Protein AF-A0A959X8U5-F1 (afdb_monomer)

Radius of gyration: 27.38 Å; Cα contacts (8 Å, |Δi|>4): 329; chains: 1; bounding box: 126×38×33 Å

Solvent-accessible surface area (backbone atoms only — not comparable to full-atom values): 10034 Å² total; per-residue (Å²): 135,84,78,50,73,68,58,53,51,53,52,54,52,50,68,58,47,53,59,64,66,49,62,84,58,81,76,45,75,86,78,47,95,73,76,102,57,88,32,33,71,40,83,54,88,53,48,26,45,36,51,26,28,29,39,22,86,49,78,32,33,28,32,37,25,39,28,44,36,24,69,32,82,80,55,62,46,30,42,57,38,54,47,40,85,83,46,52,54,54,87,38,78,45,81,36,51,37,62,33,73,48,75,29,64,93,64,42,40,45,35,37,26,84,81,37,39,69,78,39,72,42,59,37,38,42,34,32,71,85,70,52,72,48,74,42,68,26,35,27,33,60,56,40,87,96,41,62,79,62,73,76,66,76,80,80,77,71,80,76,78,76,80,77,81,86,84,85,84,91,134

pLDDT: mean 84.22, std 17.38, range [33.16, 98.25]

Sequence (171 aa):
MKLSLRHLVALSALLILVPALAACGLNAQTDKVYQPAIGTDVRGENVDVLGAVIVSTEDGTGQLVISLNNNSLNDSDKLVKISGDDLTIAAASVEVPANKLINLADQPFEVTGDDIEAGDFVKLTFDFQSGESLVAEVPVVTNAAPYDNITPASPSTSPHKSASPSATPAE

Secondary structure (DSSP, 8-state):
----HHHHHHHHHHHHHHHHHHTTTTT-GGGS----SSSEEE--SSEEEEEEEEEEEETTEEEEEEEEEE--SS--EEEEEEEETT-EEPPP-EEE-TT-EEE-TTSPEEEESTT--TT-EEEEEEEETTS-EEEEEEEEEES-TT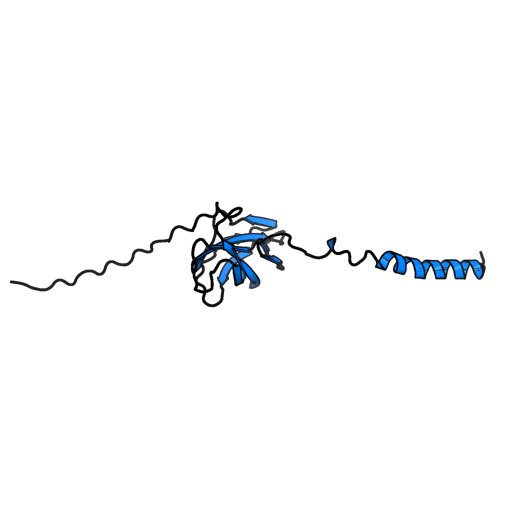STT-PPPPP------PPPPPP----

Structure (mmCIF, N/CA/C/O backbone):
data_AF-A0A959X8U5-F1
#
_entry.id   AF-A0A959X8U5-F1
#
loop_
_atom_site.group_PDB
_atom_site.id
_atom_site.type_symbol
_atom_site.label_atom_id
_atom_site.label_alt_id
_atom_site.label_comp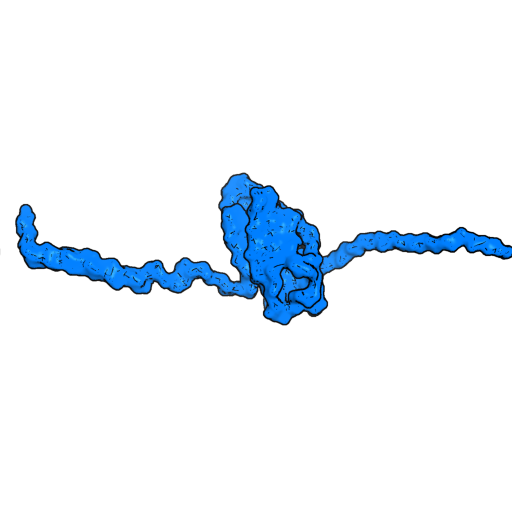_id
_atom_site.label_asym_id
_atom_site.label_entity_id
_atom_site.label_seq_id
_atom_site.pdbx_PDB_ins_code
_atom_site.Cartn_x
_atom_site.Cartn_y
_atom_site.Cartn_z
_atom_site.occupancy
_atom_site.B_iso_or_equiv
_atom_site.auth_seq_id
_atom_site.auth_comp_id
_atom_site.auth_asym_id
_atom_site.auth_atom_id
_atom_site.pdbx_PDB_model_num
ATOM 1 N N . MET A 1 1 ? 63.645 -16.731 2.589 1.00 53.41 1 MET A N 1
ATOM 2 C CA . MET A 1 1 ? 63.375 -16.659 4.044 1.00 53.41 1 MET A CA 1
ATOM 3 C C . MET A 1 1 ? 62.608 -17.910 4.453 1.00 53.41 1 MET A C 1
ATOM 5 O O . MET A 1 1 ? 61.510 -18.102 3.953 1.00 53.41 1 MET A O 1
ATOM 9 N N . LYS A 1 2 ? 63.191 -18.806 5.264 1.00 58.84 2 LYS A N 1
ATOM 10 C CA . LYS A 1 2 ? 62.477 -19.991 5.775 1.00 58.84 2 LYS A CA 1
ATOM 11 C C . LYS A 1 2 ? 61.721 -19.580 7.033 1.00 58.84 2 LYS A C 1
ATOM 13 O O . LYS A 1 2 ? 62.342 -19.247 8.038 1.00 58.84 2 LYS A O 1
ATOM 18 N N . LEU A 1 3 ? 60.398 -19.545 6.943 1.00 64.81 3 LEU A N 1
ATOM 19 C CA . LEU A 1 3 ? 59.542 -19.193 8.064 1.00 64.81 3 LEU A CA 1
ATOM 20 C C . LEU A 1 3 ? 59.595 -20.334 9.090 1.00 64.81 3 LEU A C 1
ATOM 22 O O . LEU A 1 3 ? 59.368 -21.491 8.737 1.00 64.81 3 LEU A O 1
ATOM 26 N N . SER A 1 4 ? 59.979 -20.043 10.336 1.00 79.19 4 SER A N 1
ATOM 27 C CA . SER A 1 4 ? 60.098 -21.097 11.348 1.00 79.19 4 SER A CA 1
ATOM 28 C C . SER A 1 4 ? 58.719 -21.655 11.703 1.00 79.19 4 SER A C 1
ATOM 30 O O . SER A 1 4 ? 57.717 -20.944 11.629 1.00 79.19 4 SER A O 1
ATOM 32 N N . LEU A 1 5 ? 58.662 -22.921 12.125 1.00 77.19 5 LEU A N 1
ATOM 33 C CA . LEU A 1 5 ? 57.412 -23.609 12.475 1.00 77.19 5 LEU A CA 1
ATOM 34 C C . LEU A 1 5 ? 56.550 -22.804 13.468 1.00 77.19 5 LEU A C 1
ATOM 36 O O . LEU A 1 5 ? 55.329 -22.813 13.384 1.00 77.19 5 LEU A O 1
ATOM 40 N N . ARG A 1 6 ? 57.188 -22.022 14.348 1.00 75.94 6 ARG A N 1
ATOM 41 C CA . ARG A 1 6 ? 56.526 -21.121 15.304 1.00 75.94 6 ARG A CA 1
ATOM 42 C C . ARG A 1 6 ? 55.774 -19.966 14.633 1.00 75.94 6 ARG A C 1
ATOM 44 O O . ARG A 1 6 ? 54.675 -19.630 15.054 1.00 75.94 6 ARG A O 1
ATOM 51 N N . HIS A 1 7 ? 56.344 -19.384 13.580 1.00 75.44 7 HIS A N 1
ATOM 52 C CA . HIS A 1 7 ? 55.703 -18.316 12.810 1.00 75.44 7 HIS A CA 1
ATOM 53 C C . HIS A 1 7 ? 54.563 -18.858 11.934 1.00 75.44 7 HIS A C 1
ATOM 55 O O . HIS A 1 7 ? 53.543 -18.192 11.793 1.00 75.44 7 HIS A O 1
ATOM 61 N N . LEU A 1 8 ? 54.701 -20.081 11.404 1.00 76.75 8 LEU A N 1
ATOM 62 C CA . LEU A 1 8 ? 53.620 -20.768 10.684 1.00 76.75 8 LEU A CA 1
ATOM 63 C C . LEU A 1 8 ? 52.412 -21.037 11.591 1.00 76.75 8 LEU A C 1
ATOM 65 O O . LEU A 1 8 ? 51.292 -20.721 11.203 1.00 76.75 8 LEU A O 1
ATOM 69 N N . VAL A 1 9 ? 52.643 -21.531 12.814 1.00 80.38 9 VAL A N 1
ATOM 70 C CA . VAL A 1 9 ? 51.574 -21.775 13.801 1.00 80.38 9 VAL A CA 1
ATOM 71 C C . VAL A 1 9 ? 50.854 -20.476 14.181 1.00 80.38 9 VAL A C 1
ATOM 73 O O . VAL A 1 9 ? 49.623 -20.441 14.211 1.00 80.38 9 VAL A O 1
ATOM 76 N N . ALA A 1 10 ? 51.599 -19.391 14.410 1.00 77.56 10 ALA A N 1
ATOM 77 C CA . ALA A 1 10 ? 51.017 -18.091 14.745 1.00 77.56 10 ALA A CA 1
ATOM 78 C C . ALA A 1 10 ? 50.136 -17.527 13.614 1.00 77.56 10 ALA A C 1
ATOM 80 O O . ALA A 1 10 ? 49.034 -17.047 13.873 1.00 77.56 10 ALA A O 1
ATOM 81 N N . LEU A 1 11 ? 50.579 -17.637 12.357 1.00 80.38 11 LEU A N 1
ATOM 82 C CA . LEU A 1 11 ? 49.795 -17.205 11.194 1.00 80.38 11 LEU A CA 1
ATOM 83 C C . LEU A 1 11 ? 48.524 -18.042 11.006 1.00 80.38 11 LEU A C 1
ATOM 85 O O . LEU A 1 11 ? 47.465 -17.478 10.743 1.00 80.38 11 LEU A O 1
ATOM 89 N N . SER A 1 12 ? 48.597 -19.364 11.196 1.00 76.12 12 SER A N 1
ATOM 90 C CA . SER A 1 12 ? 47.411 -20.227 11.121 1.00 76.12 12 SER A CA 1
ATOM 91 C C . SER A 1 12 ? 46.399 -19.943 12.233 1.00 76.12 12 SER A C 1
ATOM 93 O O . SER A 1 12 ? 45.199 -19.938 11.973 1.00 76.12 12 SER A O 1
ATOM 95 N N . ALA A 1 13 ? 46.863 -19.646 13.451 1.00 76.19 13 ALA A N 1
ATOM 96 C CA . ALA A 1 13 ? 45.981 -19.273 14.553 1.00 76.19 13 ALA A CA 1
ATOM 97 C C . ALA A 1 13 ? 45.261 -17.946 14.267 1.00 76.19 13 ALA A C 1
ATOM 99 O O . ALA A 1 13 ? 44.065 -17.829 14.522 1.00 76.19 13 ALA A O 1
ATOM 100 N N . LEU A 1 14 ? 45.963 -16.973 13.675 1.00 75.56 14 LEU A N 1
ATOM 101 C CA . LEU A 1 14 ? 45.383 -15.682 13.313 1.00 75.56 14 LEU A CA 1
ATOM 102 C C . LEU A 1 14 ? 44.332 -15.812 12.198 1.00 75.56 14 LEU A C 1
ATOM 104 O O . LEU A 1 14 ? 43.268 -15.209 12.302 1.00 75.56 14 LEU A O 1
ATOM 108 N N . LEU A 1 15 ? 44.574 -16.647 11.179 1.00 77.44 15 LEU A N 1
ATOM 109 C CA . LEU A 1 15 ? 43.602 -16.896 10.103 1.00 77.44 15 LEU A CA 1
ATOM 110 C C . LEU A 1 15 ? 42.281 -17.509 10.600 1.00 77.44 15 LEU A C 1
ATOM 112 O O . LEU A 1 15 ? 41.239 -17.249 10.007 1.00 77.44 15 LEU A O 1
ATOM 116 N N . ILE A 1 16 ? 42.314 -18.300 11.677 1.00 73.38 16 ILE A N 1
ATOM 117 C CA . ILE A 1 16 ? 41.114 -18.921 12.263 1.00 73.38 16 ILE A CA 1
ATOM 118 C C . ILE A 1 16 ? 40.399 -17.956 13.225 1.00 73.38 16 ILE A C 1
ATOM 120 O O . ILE A 1 16 ? 39.171 -17.951 13.293 1.00 73.38 16 ILE A O 1
ATOM 124 N N . LEU A 1 17 ? 41.139 -17.109 13.951 1.00 69.94 17 LEU A N 1
ATOM 125 C CA . LEU A 1 17 ? 40.558 -16.188 14.938 1.00 69.94 17 LEU A CA 1
ATOM 126 C C . LEU A 1 17 ? 39.831 -14.989 14.311 1.00 69.94 17 LEU A C 1
ATOM 128 O O . LEU A 1 17 ? 38.853 -14.507 14.878 1.00 69.94 17 LEU A O 1
ATOM 132 N N . VAL A 1 18 ? 40.287 -14.508 13.151 1.00 68.81 18 VAL A N 1
ATOM 133 C CA . VAL A 1 18 ? 39.693 -13.347 12.461 1.00 68.81 18 VAL A CA 1
ATOM 134 C C . VAL A 1 18 ? 38.204 -13.551 12.115 1.00 68.81 18 VAL A C 1
ATOM 136 O O . VAL A 1 18 ? 37.405 -12.695 12.497 1.00 68.81 18 VAL A O 1
ATOM 139 N N . PRO A 1 19 ? 37.770 -14.655 11.471 1.00 67.88 19 PRO A N 1
ATOM 140 C CA . PRO A 1 19 ? 36.347 -14.877 11.202 1.00 67.88 19 PRO A CA 1
ATOM 141 C C . PRO A 1 19 ? 35.529 -15.154 12.474 1.00 67.88 19 PRO A C 1
ATOM 143 O O . PRO A 1 19 ? 34.361 -14.781 12.527 1.00 67.88 19 PRO A O 1
ATOM 146 N N . ALA A 1 20 ? 36.131 -15.737 13.519 1.00 65.44 20 ALA A N 1
ATOM 147 C CA . ALA A 1 20 ? 35.455 -15.966 14.800 1.00 65.44 20 ALA A CA 1
ATOM 148 C C . ALA A 1 20 ? 35.149 -14.657 15.556 1.00 65.44 20 ALA A C 1
ATOM 150 O O . ALA A 1 20 ? 34.113 -14.561 16.209 1.00 65.44 20 ALA A O 1
ATOM 151 N N . LEU A 1 21 ? 36.003 -13.631 15.434 1.00 66.06 21 LEU A N 1
ATOM 152 C CA . LEU A 1 21 ? 35.734 -12.288 15.972 1.00 66.06 21 LEU A CA 1
ATOM 153 C C . LEU A 1 21 ? 34.770 -11.476 15.090 1.00 66.06 21 LEU A C 1
ATOM 155 O O . LEU A 1 21 ? 34.004 -10.671 15.614 1.00 66.06 21 LEU A O 1
ATOM 159 N N . ALA A 1 22 ? 34.774 -11.691 13.770 1.00 64.62 22 ALA A N 1
ATOM 160 C CA . ALA A 1 22 ? 33.847 -11.029 12.846 1.00 64.62 22 ALA A CA 1
ATOM 161 C C . ALA A 1 22 ? 32.410 -11.591 12.914 1.00 64.62 22 ALA A C 1
ATOM 163 O O . ALA A 1 22 ? 31.458 -10.901 12.553 1.00 64.62 22 ALA A O 1
ATOM 164 N N . ALA A 1 23 ? 32.225 -12.818 13.413 1.00 63.06 23 ALA A N 1
ATOM 165 C CA . ALA A 1 23 ? 30.926 -13.495 13.461 1.00 63.06 23 ALA A CA 1
ATOM 166 C C . ALA A 1 23 ? 29.869 -12.814 14.361 1.00 63.06 23 ALA A C 1
ATOM 168 O O . ALA A 1 23 ? 28.679 -13.040 14.158 1.00 63.06 23 ALA A O 1
ATOM 169 N N . CYS A 1 24 ? 30.259 -11.944 15.302 1.00 66.38 24 CYS A N 1
ATOM 170 C CA . CYS A 1 24 ? 29.311 -11.190 16.140 1.00 66.38 24 CYS A CA 1
ATOM 171 C C . CYS A 1 24 ? 28.687 -9.957 15.451 1.00 66.38 24 CYS A C 1
ATOM 173 O O . CYS A 1 24 ? 27.847 -9.302 16.062 1.00 66.38 24 CYS A O 1
ATOM 175 N N . GLY A 1 25 ? 29.083 -9.621 14.215 1.00 66.00 25 GLY A N 1
ATOM 176 C CA . GLY A 1 25 ? 28.620 -8.410 13.515 1.00 66.00 25 GLY A CA 1
ATOM 177 C C . GLY A 1 25 ? 27.946 -8.634 12.159 1.00 66.00 25 GLY A C 1
ATOM 178 O O . GLY A 1 25 ? 27.342 -7.710 11.635 1.00 66.00 25 GLY A O 1
ATOM 179 N N . LEU A 1 26 ? 28.007 -9.842 11.590 1.00 68.25 26 LEU A N 1
ATOM 180 C CA . LEU A 1 26 ? 27.516 -10.131 10.227 1.00 68.25 26 LEU A CA 1
ATOM 181 C C . LEU A 1 26 ? 25.997 -10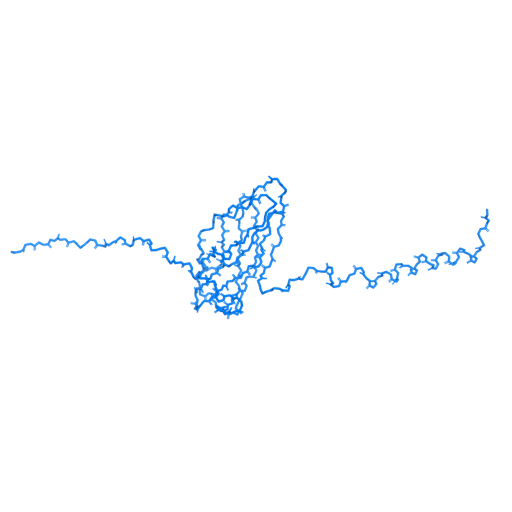.371 10.136 1.00 68.25 26 LEU A C 1
ATOM 183 O O . LEU A 1 26 ? 25.472 -10.649 9.062 1.00 68.25 26 LEU A O 1
ATOM 187 N N . ASN A 1 27 ? 25.294 -10.296 11.265 1.00 72.38 27 ASN A N 1
ATOM 188 C CA . ASN A 1 27 ? 23.840 -10.416 11.353 1.00 72.38 27 ASN A CA 1
ATOM 189 C C . ASN A 1 27 ? 23.293 -9.369 12.332 1.00 72.38 27 ASN A C 1
ATOM 191 O O . ASN A 1 27 ? 22.496 -9.687 13.218 1.00 72.38 27 ASN A O 1
ATOM 195 N N . ALA A 1 28 ? 23.799 -8.138 12.227 1.00 78.00 28 ALA A N 1
ATOM 196 C CA . ALA A 1 28 ? 23.322 -7.038 13.044 1.00 78.00 28 ALA A CA 1
ATOM 197 C C . ALA A 1 28 ? 21.818 -6.848 12.809 1.00 78.00 28 ALA A C 1
ATOM 199 O O . ALA A 1 28 ? 21.347 -6.853 11.672 1.00 78.00 28 ALA A O 1
ATOM 200 N N . GLN A 1 29 ? 21.054 -6.682 13.890 1.00 76.50 29 GLN A N 1
ATOM 201 C CA . GLN A 1 29 ? 19.607 -6.475 13.779 1.00 76.50 29 GLN A CA 1
ATOM 202 C C . GLN A 1 29 ? 19.264 -5.191 13.013 1.00 76.50 29 GLN A C 1
ATOM 204 O O . GLN A 1 29 ? 18.196 -5.100 12.424 1.00 76.50 29 GLN A O 1
ATOM 209 N N . THR A 1 30 ? 20.187 -4.228 12.963 1.00 78.94 30 THR A N 1
ATOM 210 C CA . THR A 1 30 ? 20.054 -2.987 12.188 1.00 78.94 30 THR A CA 1
ATOM 211 C C . THR A 1 30 ? 20.094 -3.192 10.676 1.00 78.94 30 THR A C 1
ATOM 213 O O . THR A 1 30 ? 19.604 -2.333 9.954 1.00 78.94 30 THR A O 1
ATOM 216 N N . ASP A 1 31 ? 20.646 -4.310 10.198 1.00 78.12 31 ASP A N 1
ATOM 217 C CA . ASP A 1 31 ? 20.707 -4.631 8.765 1.00 78.12 31 ASP A CA 1
ATOM 218 C C . ASP A 1 31 ? 19.486 -5.445 8.310 1.00 78.12 31 ASP A C 1
ATOM 220 O O . ASP A 1 31 ? 19.352 -5.795 7.136 1.00 78.12 31 ASP A O 1
ATOM 224 N N . LYS A 1 32 ? 18.589 -5.791 9.242 1.00 82.06 32 LYS A N 1
ATOM 225 C CA . LYS A 1 32 ? 17.319 -6.438 8.925 1.00 82.06 32 LYS A CA 1
ATOM 226 C C . LYS A 1 32 ? 16.302 -5.383 8.530 1.00 82.06 32 LYS A C 1
ATOM 228 O O . LYS A 1 32 ? 16.218 -4.323 9.141 1.00 82.06 32 LYS A O 1
ATOM 233 N N . VAL A 1 33 ? 15.503 -5.707 7.517 1.00 79.19 33 VAL A N 1
ATOM 234 C CA . VAL A 1 33 ? 14.357 -4.882 7.145 1.00 79.19 33 VAL A CA 1
ATOM 235 C C . VAL A 1 33 ? 13.394 -4.877 8.328 1.00 79.19 33 VAL A C 1
ATOM 237 O O . VAL A 1 33 ? 12.846 -5.911 8.701 1.00 79.19 33 VAL A O 1
ATOM 240 N N . TYR A 1 34 ? 13.242 -3.709 8.936 1.00 78.38 34 TYR A N 1
ATOM 241 C CA . TYR A 1 34 ? 12.304 -3.437 10.010 1.00 78.38 34 TYR A CA 1
ATOM 242 C C . TYR A 1 34 ? 11.589 -2.135 9.674 1.00 78.38 34 TYR A C 1
ATOM 244 O O . TYR A 1 34 ? 12.248 -1.148 9.342 1.00 78.38 34 TYR A O 1
ATOM 252 N N . GLN A 1 35 ? 10.261 -2.147 9.760 1.00 81.94 35 GLN A N 1
ATOM 253 C CA . GLN A 1 35 ? 9.429 -0.988 9.474 1.00 81.94 35 GLN A CA 1
ATOM 254 C C . GLN A 1 35 ? 8.880 -0.414 10.787 1.00 81.94 35 GLN A C 1
ATOM 256 O O . GLN A 1 35 ? 7.924 -0.960 11.334 1.00 81.94 35 GLN A O 1
ATOM 261 N N . PRO A 1 36 ? 9.458 0.677 11.328 1.00 81.75 36 PRO A N 1
ATOM 262 C CA . PRO A 1 36 ? 8.941 1.357 12.515 1.00 81.75 36 PRO A CA 1
ATOM 263 C C . PRO A 1 36 ? 7.747 2.264 12.165 1.00 81.75 36 PRO A C 1
ATOM 265 O O . PRO A 1 36 ? 7.736 3.441 12.524 1.00 81.75 36 PRO A O 1
ATOM 268 N N . ALA A 1 37 ? 6.763 1.746 11.432 1.00 85.50 37 ALA A N 1
ATOM 269 C CA . ALA A 1 37 ? 5.570 2.483 11.029 1.00 85.50 37 ALA A CA 1
ATOM 270 C C . ALA A 1 37 ? 4.311 1.653 11.287 1.00 85.50 37 ALA A C 1
ATOM 272 O O . ALA A 1 37 ? 4.378 0.434 11.408 1.00 85.50 37 ALA A O 1
ATOM 273 N N . ILE A 1 38 ? 3.170 2.338 11.392 1.00 88.94 38 ILE A N 1
ATOM 274 C CA . ILE A 1 38 ? 1.868 1.689 11.582 1.00 88.94 38 ILE A CA 1
ATOM 275 C C . ILE A 1 38 ? 1.445 0.971 10.296 1.00 88.94 38 ILE A C 1
ATOM 277 O O . ILE A 1 38 ? 0.970 -0.152 10.364 1.00 88.94 38 ILE A O 1
ATOM 281 N N . GLY A 1 39 ? 1.629 1.613 9.138 1.00 92.69 39 GLY A N 1
ATOM 282 C CA . GLY A 1 39 ? 1.280 1.043 7.838 1.00 92.69 39 GLY A CA 1
ATOM 283 C C . GLY A 1 39 ? 2.263 -0.026 7.359 1.00 92.69 39 GLY A C 1
ATOM 284 O O . GLY A 1 39 ? 3.432 -0.047 7.752 1.00 92.69 39 GLY A O 1
ATOM 285 N N . THR A 1 40 ? 1.777 -0.876 6.461 1.00 95.88 40 THR A N 1
ATOM 286 C CA . THR A 1 40 ? 2.525 -1.998 5.892 1.00 95.88 40 THR A CA 1
ATOM 287 C C . THR A 1 40 ? 3.280 -1.579 4.636 1.00 95.88 40 THR A C 1
ATOM 289 O O . THR A 1 40 ? 2.714 -0.966 3.730 1.00 95.88 40 THR A O 1
ATOM 292 N N . ASP A 1 41 ? 4.552 -1.968 4.562 1.00 95.62 41 ASP A N 1
ATOM 293 C CA . ASP A 1 41 ? 5.380 -1.834 3.365 1.00 95.62 41 ASP A CA 1
ATOM 294 C C . ASP A 1 41 ? 5.513 -3.198 2.680 1.00 95.62 41 ASP A C 1
ATOM 296 O O . ASP A 1 41 ? 5.882 -4.190 3.313 1.00 95.62 41 ASP A O 1
ATOM 300 N N . VAL A 1 42 ? 5.291 -3.237 1.370 1.00 95.56 42 VAL A N 1
ATOM 301 C CA . VAL A 1 42 ? 5.565 -4.391 0.513 1.00 95.56 42 VAL A CA 1
ATOM 302 C C . VAL A 1 42 ? 6.473 -3.933 -0.614 1.00 95.56 42 VAL A C 1
ATOM 304 O O . VAL A 1 42 ? 6.137 -3.023 -1.369 1.00 95.56 42 VAL A O 1
ATOM 307 N N . ARG A 1 43 ? 7.648 -4.556 -0.704 1.00 94.69 43 ARG A N 1
ATOM 308 C CA . ARG A 1 43 ? 8.665 -4.201 -1.694 1.00 94.69 43 ARG A CA 1
ATOM 309 C C . ARG A 1 43 ? 8.597 -5.137 -2.883 1.00 94.69 43 ARG A C 1
ATOM 311 O O . ARG A 1 43 ? 8.696 -6.353 -2.703 1.00 94.69 43 ARG A O 1
ATOM 318 N N . GLY A 1 44 ? 8.413 -4.548 -4.052 1.00 94.31 44 GLY A N 1
ATOM 319 C CA . GLY A 1 44 ? 8.300 -5.248 -5.319 1.00 94.31 44 GLY A CA 1
ATOM 320 C C . GLY A 1 44 ? 9.597 -5.243 -6.115 1.00 94.31 44 GLY A C 1
ATOM 321 O O . GLY A 1 44 ? 10.626 -4.721 -5.682 1.00 94.31 44 GLY A O 1
ATOM 322 N N . GLU A 1 45 ? 9.543 -5.830 -7.303 1.00 94.06 45 GLU A N 1
ATOM 323 C CA . GLU A 1 45 ? 10.618 -5.728 -8.286 1.00 94.06 45 GLU A CA 1
ATOM 324 C C . GLU A 1 45 ? 10.603 -4.350 -8.958 1.00 94.06 45 GLU A C 1
ATOM 326 O O . GLU A 1 45 ? 11.638 -3.680 -9.004 1.00 94.06 45 GLU A O 1
ATOM 331 N N . ASN A 1 46 ? 9.436 -3.893 -9.431 1.00 94.31 46 ASN A N 1
ATOM 332 C CA . ASN A 1 46 ? 9.308 -2.627 -10.154 1.00 94.31 46 ASN A CA 1
ATOM 333 C C . ASN A 1 46 ? 8.739 -1.518 -9.275 1.00 94.31 46 ASN A C 1
ATOM 335 O O . ASN A 1 46 ? 9.231 -0.390 -9.327 1.00 94.31 46 ASN A O 1
ATOM 339 N N . VAL A 1 47 ? 7.723 -1.819 -8.465 1.00 97.69 47 VAL A N 1
ATOM 340 C CA . VAL A 1 47 ? 7.060 -0.829 -7.608 1.00 97.69 47 VAL A CA 1
ATOM 341 C C . VAL A 1 47 ? 6.999 -1.321 -6.171 1.00 97.69 47 VAL A C 1
ATOM 343 O O . VAL A 1 47 ? 6.620 -2.454 -5.922 1.00 97.69 47 VAL A O 1
ATOM 346 N N . ASP A 1 48 ? 7.312 -0.459 -5.209 1.00 97.81 48 ASP A N 1
ATOM 347 C CA . ASP A 1 48 ? 7.011 -0.704 -3.800 1.00 97.81 48 ASP A CA 1
ATOM 348 C C . ASP A 1 48 ? 5.685 -0.046 -3.419 1.00 97.81 48 ASP A C 1
ATOM 350 O O . ASP A 1 48 ? 5.416 1.100 -3.793 1.00 97.81 48 ASP A O 1
ATOM 354 N N . VAL A 1 49 ? 4.895 -0.744 -2.605 1.00 97.62 49 VAL A N 1
ATOM 355 C CA . VAL A 1 49 ? 3.737 -0.188 -1.900 1.00 97.62 49 VAL A CA 1
ATOM 356 C C . VAL A 1 49 ? 4.177 0.117 -0.476 1.00 97.62 49 VAL A C 1
ATOM 358 O O . VAL A 1 49 ? 4.543 -0.789 0.266 1.00 97.62 49 VAL A O 1
ATOM 361 N N . LEU A 1 50 ? 4.170 1.388 -0.090 1.00 96.94 50 LEU A N 1
ATOM 362 C CA . LEU A 1 50 ? 4.696 1.849 1.194 1.00 96.94 50 LEU A CA 1
ATOM 363 C C . LEU A 1 50 ? 3.593 2.474 2.046 1.00 96.94 50 LEU A C 1
ATOM 365 O O . LEU A 1 50 ? 2.738 3.203 1.540 1.00 96.94 50 LEU A O 1
ATOM 369 N N . GLY A 1 51 ? 3.656 2.229 3.352 1.00 95.75 51 GLY A N 1
ATOM 370 C CA . GLY A 1 51 ? 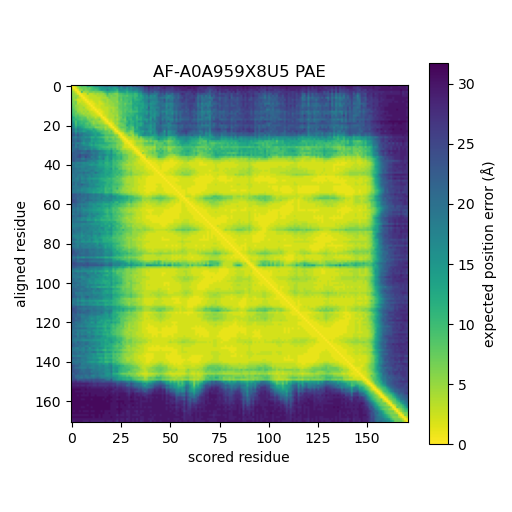2.785 2.828 4.353 1.00 95.75 51 GLY A CA 1
ATOM 371 C C . GLY A 1 51 ? 1.308 2.506 4.158 1.00 95.75 51 GLY A C 1
ATOM 372 O O . GLY A 1 51 ? 0.480 3.351 4.487 1.00 95.75 51 GLY A O 1
ATOM 373 N N . ALA A 1 52 ? 0.977 1.328 3.621 1.00 97.06 52 ALA A N 1
ATOM 374 C CA . ALA A 1 52 ? -0.404 0.932 3.400 1.00 97.06 52 ALA A CA 1
ATOM 375 C C . ALA A 1 52 ? -1.160 0.838 4.724 1.00 97.06 52 ALA A C 1
ATOM 377 O O . ALA A 1 52 ? -0.785 0.068 5.608 1.00 97.06 52 ALA A O 1
ATOM 378 N N . VAL A 1 53 ? -2.223 1.626 4.854 1.00 96.94 53 VAL A N 1
ATOM 379 C CA . VAL A 1 53 ? -3.079 1.673 6.042 1.00 96.94 53 VAL A CA 1
ATOM 380 C C . VAL A 1 53 ? -4.497 2.052 5.639 1.00 96.94 53 VAL A C 1
ATOM 382 O O . VAL A 1 53 ? -4.686 2.909 4.775 1.00 96.94 53 VAL A O 1
ATOM 385 N N . ILE A 1 54 ? -5.495 1.432 6.261 1.00 96.88 54 ILE A N 1
ATOM 386 C CA . ILE A 1 54 ? -6.899 1.822 6.115 1.00 96.88 54 ILE A CA 1
ATOM 387 C C . ILE A 1 54 ? -7.276 2.654 7.335 1.00 96.88 54 ILE A C 1
ATOM 389 O O . ILE A 1 54 ? -7.191 2.182 8.462 1.00 96.88 54 ILE A O 1
ATOM 393 N N . VAL A 1 55 ? -7.695 3.896 7.126 1.00 95.88 55 VAL A N 1
ATOM 394 C CA . VAL A 1 55 ? -8.167 4.778 8.198 1.00 95.88 55 VAL A CA 1
ATOM 395 C C . VAL A 1 55 ? -9.687 4.719 8.241 1.00 95.88 55 VAL A C 1
ATOM 397 O O . VAL A 1 55 ? -10.346 5.218 7.330 1.00 95.88 55 VAL A O 1
ATOM 400 N N . SER A 1 56 ? -10.241 4.114 9.286 1.00 94.62 56 SER A N 1
ATOM 401 C CA . SER A 1 56 ? -11.681 3.968 9.488 1.00 94.62 56 SER A CA 1
ATOM 402 C C . SER A 1 56 ? -12.222 5.031 10.448 1.00 94.62 56 SER A C 1
ATOM 404 O O . SER A 1 56 ? -11.650 5.304 11.511 1.00 94.62 56 SER A O 1
ATOM 406 N N . THR A 1 57 ? -13.326 5.661 10.047 1.00 87.94 57 THR A N 1
ATOM 407 C CA . THR A 1 57 ? -14.138 6.547 10.898 1.00 87.94 57 THR A CA 1
ATOM 408 C C . THR A 1 57 ? -15.308 5.814 11.547 1.00 87.94 57 THR A C 1
ATOM 410 O O . THR A 1 57 ? -15.738 6.206 12.629 1.00 87.94 57 THR A O 1
ATOM 413 N N . GLU A 1 58 ? -15.816 4.777 10.885 1.00 89.81 58 GLU A N 1
ATOM 414 C CA . GLU A 1 58 ? -16.918 3.926 11.328 1.00 89.81 58 GLU A CA 1
ATOM 415 C C . GLU A 1 58 ? -16.759 2.523 10.732 1.00 89.81 58 GLU A C 1
ATOM 417 O O . GLU A 1 58 ? -16.230 2.379 9.624 1.00 89.81 58 GLU A O 1
ATOM 422 N N . ASP A 1 59 ? -17.230 1.512 11.462 1.00 90.56 59 ASP A N 1
ATOM 423 C CA . ASP A 1 59 ? -17.161 0.115 11.038 1.00 90.56 59 ASP A CA 1
ATOM 424 C C . ASP A 1 59 ? -17.786 -0.062 9.649 1.00 90.56 59 ASP A C 1
ATOM 426 O O . ASP A 1 59 ? -18.803 0.549 9.304 1.00 90.56 59 ASP A O 1
ATOM 430 N N . GLY A 1 60 ? -17.161 -0.901 8.832 1.00 93.75 60 GLY A N 1
ATOM 431 C CA . GLY A 1 60 ? -17.596 -1.170 7.469 1.00 93.75 60 GLY A CA 1
ATOM 432 C C . GLY A 1 60 ? -17.036 -0.217 6.410 1.00 93.75 60 GLY A C 1
ATOM 433 O O . GLY A 1 60 ? -17.167 -0.501 5.217 1.00 93.75 60 GLY A O 1
ATOM 434 N N . THR A 1 61 ? -16.411 0.902 6.803 1.00 94.06 61 THR A N 1
ATOM 435 C CA . THR A 1 61 ? -15.881 1.906 5.864 1.00 94.06 61 THR A CA 1
ATOM 436 C C . THR A 1 61 ? -14.507 2.438 6.274 1.00 94.06 61 THR A C 1
ATOM 438 O O . THR A 1 61 ? -14.172 2.568 7.455 1.00 94.06 61 THR A O 1
ATOM 441 N N . GLY A 1 62 ? -13.676 2.768 5.288 1.00 94.56 62 GLY A N 1
ATOM 442 C CA . GLY A 1 62 ? -12.360 3.331 5.545 1.00 94.56 62 GLY A CA 1
ATOM 443 C C . GLY A 1 62 ? -11.668 3.890 4.311 1.00 94.56 62 GLY A C 1
ATOM 444 O O . GLY A 1 62 ? -12.058 3.655 3.171 1.00 94.56 62 GLY A O 1
ATOM 445 N N . GLN A 1 63 ? -10.600 4.638 4.565 1.00 95.38 63 GLN A N 1
ATOM 446 C CA . GLN A 1 63 ? -9.785 5.307 3.561 1.00 95.38 63 GLN A CA 1
ATOM 447 C C . GLN A 1 63 ? -8.410 4.648 3.490 1.00 95.38 63 GLN A C 1
ATOM 449 O O . GLN A 1 63 ? -7.611 4.772 4.418 1.00 95.38 63 GLN A O 1
ATOM 454 N N . LEU A 1 64 ? -8.119 3.960 2.389 1.00 96.38 64 LEU A N 1
ATOM 455 C CA . LEU A 1 64 ? -6.806 3.389 2.122 1.00 96.38 64 LEU A CA 1
ATOM 456 C C . LEU A 1 64 ? -5.826 4.491 1.715 1.00 96.38 64 LEU A C 1
ATOM 458 O O . LEU A 1 64 ? -5.968 5.123 0.665 1.00 96.38 64 LEU A O 1
ATOM 462 N N . VAL A 1 65 ? -4.799 4.666 2.537 1.00 95.50 65 VAL A N 1
ATOM 463 C CA . VAL A 1 65 ? -3.662 5.551 2.302 1.00 95.50 65 VAL A CA 1
ATOM 464 C C . VAL A 1 65 ? -2.455 4.698 1.942 1.00 95.50 65 VAL A C 1
ATOM 466 O O . VAL A 1 65 ? -2.126 3.749 2.651 1.00 95.50 65 VAL A O 1
ATOM 469 N N . ILE A 1 66 ? -1.794 5.042 0.837 1.00 96.38 66 ILE A N 1
ATOM 470 C CA . ILE A 1 66 ? -0.578 4.380 0.357 1.00 96.38 66 ILE A CA 1
ATOM 471 C C . ILE A 1 66 ? 0.378 5.405 -0.259 1.00 96.38 66 ILE A C 1
ATOM 473 O O . ILE A 1 66 ? -0.021 6.483 -0.704 1.00 96.38 66 ILE A O 1
ATOM 477 N N . SER A 1 67 ? 1.648 5.036 -0.345 1.00 97.06 67 SER A N 1
ATOM 478 C CA . SER A 1 67 ? 2.609 5.627 -1.273 1.00 97.06 67 SER A CA 1
ATOM 479 C C . SER A 1 67 ? 3.109 4.559 -2.239 1.00 97.06 67 SER A C 1
ATOM 481 O O . SER A 1 67 ? 3.230 3.395 -1.866 1.00 97.06 67 SER A O 1
ATOM 483 N N . LEU A 1 68 ? 3.410 4.952 -3.474 1.00 98.12 68 LEU A N 1
ATOM 484 C CA . LEU A 1 68 ? 3.976 4.064 -4.489 1.00 98.12 68 LEU A CA 1
ATOM 485 C C . LEU A 1 68 ? 5.360 4.576 -4.877 1.00 9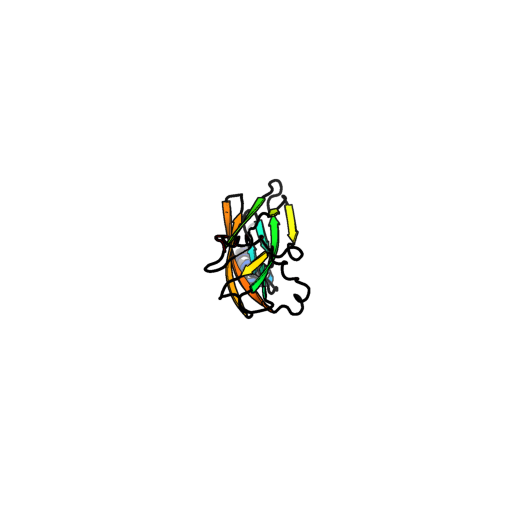8.12 68 LEU A C 1
ATOM 487 O O . LEU A 1 68 ? 5.502 5.751 -5.218 1.00 98.12 68 LEU A O 1
ATOM 491 N N . ASN A 1 69 ? 6.369 3.712 -4.827 1.00 98.00 69 ASN A N 1
ATOM 492 C CA . ASN A 1 69 ? 7.740 4.032 -5.221 1.00 98.00 69 ASN A CA 1
ATOM 493 C C . ASN A 1 69 ? 8.148 3.177 -6.419 1.00 98.00 69 ASN A C 1
ATOM 495 O O . ASN A 1 69 ? 8.204 1.962 -6.300 1.00 98.00 69 ASN A O 1
ATOM 499 N N . ASN A 1 70 ? 8.445 3.795 -7.561 1.00 98.12 70 ASN A N 1
ATOM 500 C CA . ASN A 1 70 ? 8.932 3.067 -8.731 1.00 98.12 70 ASN A CA 1
ATOM 501 C C . ASN A 1 70 ? 10.464 2.953 -8.696 1.00 98.12 70 ASN A C 1
ATOM 503 O O . ASN A 1 70 ? 11.177 3.959 -8.756 1.00 98.12 70 ASN A O 1
ATOM 507 N N . ASN A 1 71 ? 10.945 1.713 -8.629 1.00 96.94 71 ASN A N 1
ATOM 508 C CA . ASN A 1 71 ? 12.354 1.335 -8.575 1.00 96.94 71 ASN A CA 1
ATOM 509 C C . ASN A 1 71 ? 13.043 1.364 -9.952 1.00 96.94 71 ASN A C 1
AT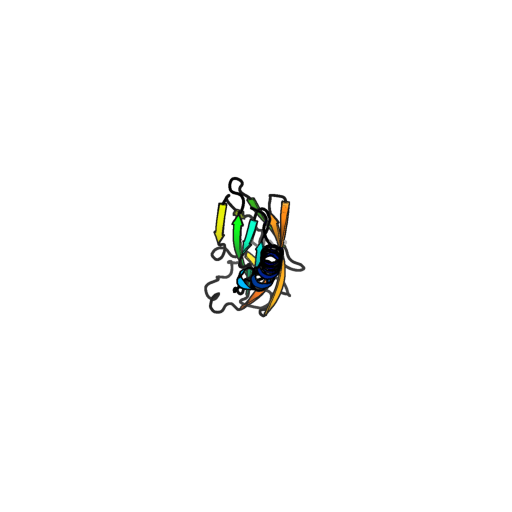OM 511 O O . ASN A 1 71 ? 14.275 1.404 -10.021 1.00 96.94 71 ASN A O 1
ATOM 515 N N . SER A 1 72 ? 12.285 1.374 -11.054 1.00 96.00 72 SER A N 1
ATOM 516 C CA . SER A 1 72 ? 12.837 1.514 -12.402 1.00 96.00 72 SER A CA 1
ATOM 517 C C . SER A 1 72 ? 13.364 2.925 -12.640 1.00 96.00 72 SER A C 1
ATOM 519 O O . SER A 1 72 ? 12.708 3.929 -12.361 1.00 96.00 72 SER A O 1
ATOM 521 N N . LEU A 1 73 ? 14.560 3.011 -13.224 1.00 95.38 73 LEU A N 1
ATOM 522 C CA . LEU A 1 73 ? 15.185 4.287 -13.570 1.00 95.38 73 LEU A CA 1
ATOM 523 C C . LEU A 1 73 ? 14.600 4.932 -14.829 1.00 95.38 73 LEU A C 1
ATOM 525 O O . LEU A 1 73 ? 14.760 6.138 -15.009 1.00 95.38 73 LEU A O 1
ATOM 529 N N . ASN A 1 74 ? 13.963 4.142 -15.697 1.00 96.38 74 ASN A N 1
ATOM 530 C CA . ASN A 1 74 ? 13.603 4.578 -17.049 1.00 96.38 74 ASN A CA 1
ATOM 531 C C . ASN A 1 74 ? 12.138 4.317 -17.409 1.00 96.38 74 ASN A C 1
ATOM 533 O O . ASN A 1 74 ? 11.589 5.047 -18.231 1.00 96.38 74 ASN A O 1
ATOM 537 N N . ASP A 1 75 ? 11.508 3.317 -16.795 1.00 97.25 75 ASP A N 1
ATOM 538 C CA . ASP A 1 75 ? 10.179 2.853 -17.183 1.00 97.25 75 ASP A CA 1
ATOM 539 C C . ASP A 1 75 ? 9.142 3.251 -16.130 1.00 97.25 75 ASP A C 1
ATOM 541 O O . ASP A 1 75 ? 9.304 2.998 -14.936 1.00 97.25 75 ASP A O 1
ATOM 545 N N . SER A 1 76 ? 8.072 3.915 -16.563 1.00 97.44 76 SER A N 1
ATOM 546 C CA . SER A 1 76 ? 6.904 4.161 -15.716 1.00 97.44 76 SER A CA 1
ATOM 547 C C . SER A 1 76 ? 6.069 2.892 -15.571 1.00 97.44 76 SER A C 1
ATOM 549 O O . SER A 1 76 ? 5.987 2.104 -16.512 1.00 97.44 76 SER A O 1
ATOM 551 N N . ASP A 1 77 ? 5.357 2.771 -14.458 1.00 97.75 77 ASP A N 1
ATOM 552 C CA . ASP A 1 77 ? 4.331 1.747 -14.257 1.00 97.75 77 ASP A CA 1
ATOM 553 C C . ASP A 1 77 ? 2.996 2.409 -13.888 1.00 97.75 77 ASP A C 1
ATOM 555 O O . ASP A 1 77 ? 2.883 3.638 -13.815 1.00 97.75 77 ASP A O 1
ATOM 559 N N . LYS A 1 78 ? 1.959 1.607 -13.674 1.00 97.81 78 LYS A N 1
ATOM 560 C CA . LYS A 1 78 ? 0.629 2.071 -13.313 1.00 97.81 78 LYS A CA 1
ATOM 561 C C . LYS A 1 78 ? -0.050 1.074 -12.388 1.00 97.81 78 LYS A C 1
ATOM 563 O O . LYS A 1 78 ? -0.183 -0.092 -12.742 1.00 97.81 78 LYS A O 1
ATOM 568 N N . LEU A 1 79 ? -0.557 1.546 -11.251 1.00 97.75 79 LEU A N 1
ATOM 569 C CA . LEU A 1 79 ? -1.488 0.780 -10.426 1.00 97.75 79 LEU A CA 1
ATOM 570 C C . LEU A 1 79 ? -2.837 0.726 -11.149 1.00 97.75 79 LEU A C 1
ATOM 572 O O . LEU A 1 79 ? -3.453 1.770 -11.390 1.00 97.75 79 LEU A O 1
ATOM 576 N N . VAL A 1 80 ? -3.273 -0.478 -11.517 1.00 97.44 80 VAL A N 1
ATOM 577 C CA . VAL A 1 80 ? -4.491 -0.695 -12.317 1.00 97.44 80 VAL A CA 1
ATOM 578 C C . VAL A 1 80 ? -5.641 -1.284 -11.515 1.00 97.44 80 VAL A C 1
ATOM 580 O O . VAL A 1 80 ? -6.791 -1.197 -11.946 1.00 97.44 80 VAL A O 1
ATOM 583 N N . LYS A 1 81 ? -5.350 -1.909 -10.371 1.00 96.69 81 LYS A N 1
ATOM 584 C CA . LYS A 1 81 ? -6.373 -2.504 -9.517 1.00 96.69 81 LYS A CA 1
ATOM 585 C C . LYS A 1 81 ? -5.875 -2.660 -8.087 1.00 96.69 81 LYS A C 1
ATOM 587 O O . LYS A 1 81 ? -4.713 -2.977 -7.853 1.00 96.69 81 LYS A O 1
ATOM 592 N N . ILE A 1 82 ? -6.798 -2.475 -7.151 1.00 97.81 82 ILE A N 1
ATOM 593 C CA . ILE A 1 82 ? -6.662 -2.901 -5.761 1.00 97.81 82 ILE A CA 1
ATOM 594 C C . ILE A 1 82 ? -7.834 -3.845 -5.487 1.00 97.81 82 ILE A C 1
ATOM 596 O O . ILE A 1 82 ? -8.955 -3.583 -5.929 1.00 97.81 82 ILE A O 1
ATOM 600 N N . SER A 1 83 ? -7.582 -4.963 -4.816 1.00 96.88 83 SER A N 1
ATOM 601 C CA . SER A 1 83 ? -8.626 -5.920 -4.435 1.00 96.88 83 SER A CA 1
ATOM 602 C C . SER A 1 83 ? -8.368 -6.530 -3.067 1.00 96.88 83 SER A C 1
ATOM 604 O O . SER A 1 83 ? -7.220 -6.638 -2.653 1.00 96.88 83 SER A O 1
ATOM 606 N N . GLY A 1 84 ? -9.435 -6.935 -2.390 1.00 95.69 84 GLY A N 1
ATOM 607 C CA . GLY A 1 84 ? -9.413 -7.716 -1.157 1.00 95.69 84 GLY A CA 1
ATOM 608 C C . GLY A 1 84 ? -10.640 -8.623 -1.118 1.00 95.69 84 GLY A C 1
ATOM 609 O O . GLY A 1 84 ? -11.591 -8.402 -1.875 1.00 95.69 84 GLY A O 1
ATOM 610 N N . ASP A 1 85 ? -10.587 -9.660 -0.290 1.00 94.19 85 ASP A N 1
ATOM 611 C CA . ASP A 1 85 ? -11.687 -10.616 -0.146 1.00 94.19 85 ASP A CA 1
ATOM 612 C C . ASP A 1 85 ? -12.886 -9.921 0.512 1.00 94.19 85 ASP A C 1
ATOM 614 O O . ASP A 1 85 ? -12.722 -9.235 1.510 1.00 94.19 85 ASP A O 1
ATOM 618 N N . ASP A 1 86 ? -14.071 -10.041 -0.093 1.00 92.38 86 ASP A N 1
ATOM 619 C CA . ASP A 1 86 ? -15.324 -9.428 0.382 1.00 92.38 86 ASP A CA 1
ATOM 620 C C . ASP A 1 86 ? -15.292 -7.892 0.577 1.00 92.38 86 ASP A C 1
ATOM 622 O O . ASP A 1 86 ? -16.164 -7.308 1.221 1.00 92.38 86 ASP A O 1
ATOM 626 N N . LEU A 1 87 ? -14.343 -7.207 -0.076 1.00 94.94 87 LEU A N 1
ATOM 627 C CA . LEU A 1 87 ? -14.237 -5.746 -0.071 1.00 94.94 87 LEU A CA 1
ATOM 628 C C . LEU A 1 87 ? -14.669 -5.119 -1.393 1.00 94.94 87 LEU A C 1
ATOM 630 O O . LEU A 1 87 ? -14.360 -5.600 -2.486 1.00 94.94 87 LEU A O 1
ATOM 634 N N . THR A 1 88 ? -15.274 -3.941 -1.290 1.00 95.94 88 THR A N 1
ATOM 635 C CA . THR A 1 88 ? -15.461 -3.022 -2.411 1.00 95.94 88 THR A CA 1
ATOM 636 C C . THR A 1 88 ? -14.480 -1.864 -2.281 1.00 95.94 88 THR A C 1
ATOM 638 O O . THR A 1 88 ? -14.540 -1.089 -1.328 1.00 95.94 88 THR A O 1
ATOM 641 N N . ILE A 1 89 ? -13.577 -1.744 -3.256 1.00 93.81 89 ILE A N 1
ATOM 642 C CA . ILE A 1 89 ? -12.530 -0.716 -3.299 1.00 93.81 89 ILE A CA 1
ATOM 643 C C . ILE A 1 89 ? -12.727 0.141 -4.547 1.00 93.81 89 ILE A C 1
ATOM 645 O O . ILE A 1 89 ? -12.990 -0.385 -5.635 1.00 93.81 89 ILE A O 1
ATOM 649 N N . ALA A 1 90 ? -12.592 1.460 -4.402 1.00 87.94 90 ALA A N 1
ATOM 650 C CA . ALA A 1 90 ? -12.653 2.384 -5.529 1.00 87.94 90 ALA A CA 1
ATOM 651 C C . ALA A 1 90 ? -11.639 2.003 -6.625 1.00 87.94 90 ALA A C 1
ATOM 653 O O . ALA A 1 90 ? -10.504 1.610 -6.348 1.00 87.94 90 ALA A O 1
ATOM 654 N N . ALA A 1 91 ? -12.046 2.129 -7.892 1.00 82.50 91 ALA A N 1
ATOM 655 C CA . ALA A 1 91 ? -11.197 1.755 -9.018 1.00 82.50 91 ALA A CA 1
ATOM 656 C C . ALA A 1 91 ? -9.878 2.547 -9.003 1.00 82.50 91 ALA A C 1
ATOM 658 O O . ALA A 1 91 ? -9.877 3.778 -9.071 1.00 82.50 91 ALA A O 1
ATOM 659 N N . ALA A 1 92 ? -8.757 1.830 -8.956 1.00 83.56 92 ALA A N 1
ATOM 660 C CA . ALA A 1 92 ? -7.433 2.429 -8.971 1.00 83.56 92 ALA A CA 1
ATOM 661 C C . ALA A 1 92 ? -6.924 2.605 -10.407 1.00 83.56 92 ALA A C 1
ATOM 663 O O . ALA A 1 92 ? -6.922 1.677 -11.208 1.00 83.56 92 ALA A O 1
ATOM 664 N N . SER A 1 93 ? -6.481 3.815 -10.740 1.00 93.00 93 SER A N 1
ATOM 665 C CA . SER A 1 93 ? -5.781 4.103 -11.992 1.00 93.00 93 SER A CA 1
ATOM 666 C C . SER A 1 93 ? -4.766 5.206 -11.732 1.00 93.00 93 SER A C 1
ATOM 668 O O . SER A 1 93 ? -5.032 6.376 -12.008 1.00 93.00 93 SER A O 1
ATOM 670 N N . VAL A 1 94 ? -3.608 4.826 -11.200 1.00 96.31 94 VAL A N 1
ATOM 671 C CA . VAL A 1 94 ? -2.571 5.776 -10.784 1.00 96.31 94 VAL A CA 1
ATOM 672 C C . VAL A 1 94 ? -1.273 5.491 -11.517 1.00 96.31 94 VAL A C 1
ATOM 674 O O . VAL A 1 94 ? -0.732 4.394 -11.419 1.00 96.31 94 VAL A O 1
ATOM 677 N N . GLU A 1 95 ? -0.779 6.479 -12.257 1.00 97.00 95 GLU A N 1
ATOM 678 C CA . GLU A 1 95 ? 0.537 6.406 -12.894 1.00 97.00 95 GLU A CA 1
ATOM 679 C C . GLU A 1 95 ? 1.642 6.543 -11.848 1.00 97.00 95 GLU A C 1
ATOM 681 O O . GLU A 1 95 ? 1.586 7.419 -10.986 1.00 97.00 95 GLU A O 1
ATOM 686 N N . VAL A 1 96 ? 2.669 5.703 -11.961 1.00 97.31 96 VAL A N 1
ATOM 687 C CA . VAL A 1 96 ? 3.860 5.712 -11.112 1.00 97.31 96 VAL A CA 1
ATOM 688 C C . VAL A 1 96 ? 5.071 6.003 -12.006 1.00 97.31 96 VAL A C 1
ATOM 690 O O . VAL A 1 96 ? 5.642 5.085 -12.610 1.00 97.31 96 VAL A O 1
ATOM 693 N N . PRO A 1 97 ? 5.462 7.282 -12.163 1.00 97.81 97 PRO A N 1
ATOM 694 C CA . PRO A 1 97 ? 6.568 7.650 -13.040 1.00 97.81 97 PRO A CA 1
ATOM 695 C C . PRO A 1 97 ? 7.883 6.984 -12.622 1.00 97.81 97 PRO A C 1
ATOM 697 O O . PRO A 1 97 ? 8.111 6.751 -11.437 1.00 97.81 97 PRO A O 1
ATOM 700 N N . ALA A 1 98 ? 8.768 6.732 -13.588 1.00 97.62 98 ALA A N 1
ATOM 701 C CA . ALA A 1 98 ? 10.080 6.140 -13.336 1.00 97.62 98 ALA A CA 1
ATOM 702 C C . ALA A 1 98 ? 10.872 6.930 -12.279 1.00 97.62 98 ALA A C 1
ATOM 704 O O . ALA A 1 98 ? 10.945 8.166 -12.335 1.00 97.62 98 ALA A O 1
ATOM 705 N N . ASN A 1 99 ? 11.502 6.217 -11.341 1.00 97.06 99 ASN A N 1
ATOM 706 C CA . ASN A 1 99 ? 12.360 6.776 -10.296 1.00 97.06 99 ASN A CA 1
ATOM 707 C C . ASN A 1 99 ? 11.677 7.915 -9.519 1.00 97.06 99 ASN A C 1
ATOM 709 O O . ASN A 1 99 ? 12.238 9.008 -9.320 1.00 97.06 99 ASN A O 1
ATOM 713 N N . LYS A 1 100 ? 10.403 7.708 -9.180 1.00 97.69 100 LYS A N 1
ATOM 714 C CA . LYS A 1 100 ? 9.596 8.633 -8.388 1.00 97.69 100 LYS A CA 1
ATOM 715 C C . LYS A 1 100 ? 8.814 7.874 -7.332 1.00 97.69 100 LYS A C 1
ATOM 717 O O . LYS A 1 100 ? 8.320 6.774 -7.564 1.00 97.69 100 LYS A O 1
ATOM 722 N N . LEU A 1 101 ? 8.667 8.551 -6.200 1.00 97.25 101 LEU A N 1
ATOM 723 C CA . LEU A 1 101 ? 7.695 8.226 -5.176 1.00 97.25 101 LEU A CA 1
ATOM 724 C C . LEU A 1 101 ? 6.505 9.168 -5.330 1.00 97.25 101 LEU A C 1
ATOM 726 O O . LEU A 1 101 ? 6.682 10.384 -5.442 1.00 97.25 101 LEU A O 1
ATOM 730 N N . ILE A 1 102 ? 5.307 8.602 -5.303 1.00 96.56 102 ILE A N 1
ATOM 731 C CA . ILE A 1 102 ? 4.052 9.338 -5.200 1.00 96.56 102 ILE A CA 1
ATOM 732 C C . ILE A 1 102 ? 3.379 8.995 -3.874 1.00 96.56 102 ILE A C 1
ATOM 734 O O . ILE A 1 102 ? 3.308 7.832 -3.484 1.00 96.56 102 ILE A O 1
ATOM 738 N N . ASN A 1 103 ? 2.905 10.018 -3.170 1.00 94.31 103 ASN A N 1
ATOM 739 C CA . ASN A 1 103 ? 2.141 9.862 -1.939 1.00 94.31 103 ASN A CA 1
ATOM 740 C C . ASN A 1 103 ? 0.668 10.134 -2.250 1.00 94.31 103 ASN A C 1
ATOM 742 O O . ASN A 1 103 ? 0.349 11.177 -2.820 1.00 94.31 103 ASN A O 1
ATOM 746 N N . LEU A 1 104 ? -0.208 9.193 -1.902 1.00 93.31 104 LEU A N 1
ATOM 747 C CA . LEU A 1 104 ? -1.644 9.269 -2.170 1.00 93.31 104 LEU A CA 1
ATOM 748 C C . LEU A 1 104 ? -2.462 9.596 -0.914 1.00 93.31 104 LEU A C 1
ATOM 750 O O . LEU A 1 104 ? -3.674 9.431 -0.919 1.00 93.31 104 LEU A O 1
ATOM 754 N N . ALA A 1 105 ? -1.837 10.099 0.155 1.00 89.06 105 ALA A N 1
ATOM 755 C CA . ALA A 1 105 ? -2.546 10.525 1.364 1.00 89.06 105 ALA A CA 1
ATOM 756 C C . ALA A 1 105 ? -3.592 11.625 1.107 1.00 89.06 105 ALA A C 1
ATOM 758 O O . ALA A 1 105 ? -4.623 11.641 1.772 1.00 89.06 105 ALA A O 1
ATOM 759 N N . ASP A 1 106 ? -3.363 12.498 0.120 1.00 88.88 106 ASP A N 1
ATOM 760 C CA . ASP A 1 106 ? -4.322 13.538 -0.286 1.00 88.88 106 ASP A CA 1
ATOM 761 C C . ASP A 1 106 ? -5.429 13.006 -1.220 1.00 88.88 106 ASP A C 1
ATOM 763 O O . ASP A 1 106 ? -6.411 13.698 -1.486 1.00 88.88 106 ASP A O 1
ATOM 767 N N . GLN A 1 107 ? -5.264 11.791 -1.754 1.00 90.25 107 GLN A N 1
ATOM 768 C CA . GLN A 1 107 ? -6.211 11.118 -2.650 1.00 90.25 107 GLN A CA 1
ATOM 769 C C . GLN A 1 107 ? -6.385 9.646 -2.236 1.00 90.25 107 GLN A C 1
ATOM 771 O O . GLN A 1 107 ? -6.033 8.745 -3.004 1.00 90.25 107 GLN A O 1
ATOM 776 N N . PRO A 1 108 ? -6.882 9.387 -1.013 1.00 92.50 108 PRO A N 1
ATOM 777 C CA . PRO A 1 108 ? -7.055 8.030 -0.519 1.00 92.50 108 PRO A CA 1
ATOM 778 C C . PRO A 1 108 ? -8.145 7.285 -1.295 1.00 92.50 108 PRO A C 1
ATOM 780 O O . PRO A 1 108 ? -9.089 7.889 -1.813 1.00 92.50 108 PRO A O 1
ATOM 783 N N . PHE A 1 109 ? -8.051 5.958 -1.323 1.00 93.69 109 PHE A N 1
ATOM 784 C CA . PHE A 1 109 ? -9.083 5.110 -1.919 1.00 93.69 109 PHE A CA 1
ATOM 785 C C . PHE A 1 109 ? -10.138 4.756 -0.878 1.00 93.69 109 PHE A C 1
ATOM 787 O O . PHE A 1 109 ? -9.804 4.305 0.213 1.00 93.69 109 PHE A O 1
ATOM 794 N N . GLU A 1 110 ? -11.410 4.928 -1.220 1.00 93.94 110 GLU A N 1
ATOM 795 C CA . GLU A 1 110 ? -12.509 4.427 -0.396 1.00 93.94 110 GLU A CA 1
ATOM 796 C C . GLU A 1 110 ? -12.525 2.893 -0.423 1.00 93.94 110 GLU A C 1
ATOM 798 O O . GLU A 1 110 ? -12.414 2.274 -1.491 1.00 93.94 110 GLU A O 1
ATOM 803 N N . VAL A 1 111 ? -12.655 2.299 0.761 1.00 95.19 111 VAL A N 1
ATOM 804 C CA . VAL A 1 111 ? -12.770 0.861 0.995 1.00 95.19 111 VAL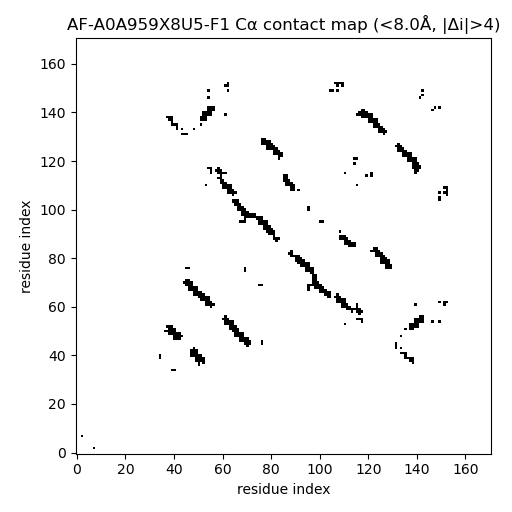 A CA 1
ATOM 805 C C . VAL A 1 111 ? -13.998 0.616 1.858 1.00 95.19 111 VAL A C 1
ATOM 807 O O . VAL A 1 111 ? -14.177 1.257 2.892 1.00 95.19 111 VAL A O 1
ATOM 810 N N . THR A 1 112 ? -14.836 -0.326 1.440 1.00 95.62 112 THR A N 1
ATOM 811 C CA . THR A 1 112 ? -16.029 -0.743 2.183 1.00 95.62 112 THR A CA 1
ATOM 812 C C . THR A 1 112 ? -16.106 -2.263 2.257 1.00 95.62 112 THR A C 1
ATOM 814 O O . THR A 1 112 ? -15.707 -2.947 1.312 1.00 95.62 112 THR A O 1
ATOM 817 N N . GLY A 1 113 ? -16.605 -2.790 3.370 1.00 94.62 113 GLY A N 1
ATOM 818 C CA . GLY A 1 113 ? -16.746 -4.227 3.615 1.00 94.62 113 GLY A CA 1
ATOM 819 C C . GLY A 1 113 ? -16.849 -4.530 5.105 1.00 94.62 113 GLY A C 1
ATOM 820 O O . GLY A 1 113 ? -16.362 -3.750 5.916 1.00 94.62 113 GLY A O 1
ATOM 821 N N . ASP A 1 114 ? -17.472 -5.651 5.463 1.00 92.12 114 ASP A N 1
ATOM 822 C CA . ASP A 1 114 ? -17.758 -5.995 6.866 1.00 92.12 114 ASP A CA 1
ATOM 823 C C . ASP A 1 114 ? -16.481 -6.179 7.712 1.00 92.12 114 ASP A C 1
ATOM 825 O O . ASP A 1 114 ? -16.507 -5.936 8.913 1.00 92.12 114 ASP A O 1
ATOM 829 N N . ASP A 1 115 ? -15.354 -6.520 7.075 1.00 89.94 115 ASP A N 1
ATOM 830 C CA . ASP A 1 115 ? -14.041 -6.710 7.715 1.00 89.94 115 ASP A CA 1
ATOM 831 C C . ASP A 1 115 ? -13.282 -5.389 7.984 1.00 89.94 115 ASP A C 1
ATOM 833 O O . ASP A 1 115 ? -12.119 -5.393 8.394 1.00 89.94 115 ASP A O 1
ATOM 837 N N . ILE A 1 116 ? -13.897 -4.232 7.716 1.00 95.75 116 ILE A N 1
ATOM 838 C CA . ILE A 1 116 ? -13.295 -2.924 7.998 1.00 95.75 116 ILE A CA 1
ATOM 839 C C . ILE A 1 116 ? -13.649 -2.496 9.425 1.00 95.75 116 ILE A C 1
ATOM 841 O O . ILE A 1 116 ? -14.566 -1.706 9.639 1.00 95.75 116 ILE A O 1
ATOM 845 N N . GLU A 1 117 ? -12.887 -2.993 10.397 1.00 94.94 117 GLU A N 1
ATOM 846 C CA . GLU A 1 117 ? -12.987 -2.623 11.814 1.00 94.94 117 GLU A CA 1
ATOM 847 C C . GLU A 1 117 ? -11.610 -2.209 12.354 1.00 94.94 117 GLU A C 1
ATOM 849 O O . GLU A 1 117 ? -10.584 -2.832 12.075 1.00 94.94 117 GLU A O 1
ATOM 854 N N . ALA A 1 118 ? -11.545 -1.112 13.112 1.00 94.44 118 ALA A N 1
ATOM 855 C CA . ALA A 1 118 ? -10.270 -0.605 13.610 1.00 94.44 118 ALA A CA 1
ATOM 856 C C . ALA A 1 118 ? -9.608 -1.581 14.600 1.00 94.44 118 ALA A C 1
ATOM 858 O O . ALA A 1 118 ? -10.181 -1.935 15.627 1.00 94.44 118 ALA A O 1
ATOM 859 N N . GLY A 1 119 ? -8.346 -1.927 14.338 1.00 94.38 119 GLY A N 1
ATOM 860 C CA . GLY A 1 119 ? -7.588 -2.942 15.074 1.00 94.38 119 GLY A CA 1
ATOM 861 C C . GLY A 1 119 ? -7.338 -4.217 14.267 1.00 94.38 119 GLY A C 1
ATOM 862 O O . GLY A 1 119 ? -6.410 -4.955 14.609 1.00 94.38 119 GLY A O 1
ATOM 863 N N . ASP A 1 120 ? -8.092 -4.429 13.188 1.00 94.94 120 ASP A N 1
ATOM 864 C CA . ASP A 1 120 ? -7.948 -5.594 12.321 1.00 94.94 120 ASP A CA 1
ATOM 865 C C . ASP A 1 120 ? -6.914 -5.400 11.207 1.00 94.94 120 ASP A C 1
ATOM 867 O O . ASP A 1 120 ? -6.353 -4.319 10.995 1.00 94.94 120 ASP A O 1
ATOM 871 N N . PHE A 1 121 ? -6.643 -6.497 10.500 1.00 96.19 121 PHE A N 1
ATOM 872 C CA . PHE A 1 121 ? -5.768 -6.546 9.337 1.00 96.19 121 PHE A CA 1
ATOM 873 C C . PHE A 1 121 ? -6.516 -7.136 8.154 1.00 96.19 121 PHE A C 1
ATOM 875 O O . PHE A 1 121 ? -7.103 -8.212 8.240 1.00 96.19 121 PHE A O 1
ATOM 882 N N . VAL A 1 122 ? -6.412 -6.453 7.023 1.00 96.50 122 VAL A N 1
ATOM 883 C CA . VAL A 1 122 ? -7.123 -6.791 5.800 1.00 96.50 122 VAL A CA 1
ATOM 884 C C . VAL A 1 122 ? -6.119 -7.069 4.697 1.00 96.50 122 VAL A C 1
ATOM 886 O O . VAL A 1 122 ? -5.195 -6.293 4.451 1.00 96.50 122 VAL A O 1
ATOM 889 N N . LYS A 1 123 ? -6.281 -8.196 4.011 1.00 97.62 123 LYS A N 1
ATOM 890 C CA . LYS A 1 123 ? -5.370 -8.598 2.943 1.00 97.62 123 LYS A CA 1
ATOM 891 C C . LYS A 1 123 ? -5.749 -7.914 1.634 1.00 97.62 123 LYS A C 1
ATOM 893 O O . LYS A 1 123 ? -6.792 -8.211 1.056 1.00 97.62 123 LYS A O 1
ATOM 898 N N . LEU A 1 124 ? -4.871 -7.047 1.139 1.00 98.00 124 LEU A N 1
ATOM 899 C CA . LEU A 1 124 ? -5.040 -6.354 -0.134 1.00 98.00 124 LEU A CA 1
ATOM 900 C C . LEU A 1 124 ? -4.034 -6.843 -1.174 1.00 98.00 124 LEU A C 1
ATOM 902 O O . LEU A 1 124 ? -2.877 -7.117 -0.863 1.00 98.00 124 LEU A O 1
ATOM 906 N N . THR A 1 125 ? -4.485 -6.915 -2.421 1.00 98.25 125 THR A N 1
ATOM 907 C CA . THR A 1 125 ? -3.676 -7.200 -3.607 1.00 98.25 125 THR A CA 1
ATOM 908 C C . THR A 1 125 ? -3.651 -5.971 -4.509 1.00 98.25 125 THR A C 1
ATOM 910 O O . THR A 1 125 ? -4.709 -5.441 -4.858 1.00 98.25 125 THR A O 1
ATOM 913 N N . PHE A 1 126 ? -2.451 -5.536 -4.885 1.00 98.25 126 PHE A N 1
ATOM 914 C CA . PHE A 1 126 ? -2.170 -4.398 -5.754 1.00 98.25 126 PHE A CA 1
ATOM 915 C C . PHE A 1 126 ? -1.636 -4.915 -7.084 1.00 98.25 126 PHE A C 1
ATOM 917 O O . PHE A 1 126 ? -0.540 -5.472 -7.122 1.00 98.25 126 PHE A O 1
ATOM 924 N N . ASP A 1 127 ? -2.394 -4.727 -8.161 1.00 98.06 127 ASP A N 1
ATOM 925 C CA . ASP A 1 127 ? -1.994 -5.162 -9.498 1.00 98.06 127 ASP A CA 1
ATOM 926 C C . ASP A 1 127 ? -1.491 -3.977 -10.322 1.00 98.06 127 ASP A C 1
ATOM 928 O O . ASP A 1 127 ? -2.151 -2.931 -10.418 1.00 98.06 127 ASP A O 1
ATOM 932 N N . PHE A 1 128 ? -0.346 -4.168 -10.967 1.00 98.00 128 PHE A N 1
ATOM 933 C CA . PHE A 1 128 ? 0.316 -3.169 -11.793 1.00 98.00 128 PHE A CA 1
ATOM 934 C C . PHE A 1 128 ? 0.244 -3.520 -13.281 1.00 98.00 128 PHE A C 1
ATOM 936 O O . PHE A 1 128 ? 0.093 -4.678 -13.677 1.00 98.00 128 PHE A O 1
ATOM 943 N N . GLN A 1 129 ? 0.350 -2.505 -14.136 1.00 97.38 129 GLN A N 1
ATOM 944 C CA . GLN A 1 129 ? 0.289 -2.667 -15.587 1.00 97.38 129 GLN A CA 1
ATOM 945 C C . GLN A 1 129 ? 1.453 -3.505 -16.135 1.00 97.38 129 GLN A C 1
ATOM 947 O O . GLN A 1 129 ? 1.280 -4.187 -17.147 1.00 97.38 129 GLN A O 1
ATOM 952 N N . SER A 1 130 ? 2.610 -3.488 -15.472 1.00 95.19 130 SER A N 1
ATOM 953 C CA . SER A 1 130 ? 3.747 -4.372 -15.765 1.00 95.19 130 SER A CA 1
ATOM 954 C C . SER A 1 130 ? 3.427 -5.870 -15.636 1.00 95.19 130 SER A C 1
ATOM 956 O O . SER A 1 130 ? 4.159 -6.699 -16.179 1.00 95.19 130 SER A O 1
ATOM 958 N N . GLY A 1 131 ? 2.328 -6.226 -14.962 1.00 96.50 131 GLY A N 1
ATOM 959 C CA . GLY A 1 131 ? 1.966 -7.598 -14.605 1.00 96.50 131 GLY A CA 1
ATOM 960 C C . GLY A 1 131 ? 2.452 -8.015 -13.216 1.00 96.50 131 GLY A C 1
ATOM 961 O O . GLY A 1 131 ? 2.177 -9.137 -12.791 1.00 96.50 131 GLY A O 1
ATOM 962 N N . GLU A 1 132 ? 3.152 -7.130 -12.504 1.00 96.75 132 GLU A N 1
ATOM 963 C CA . GLU A 1 132 ? 3.490 -7.317 -11.098 1.00 96.75 132 GLU A CA 1
ATOM 964 C C . GLU A 1 132 ? 2.235 -7.253 -10.215 1.00 96.75 132 GLU A C 1
ATOM 966 O O . GLU A 1 132 ? 1.330 -6.450 -10.450 1.00 96.75 132 GLU A O 1
ATOM 971 N N . SER A 1 133 ? 2.187 -8.107 -9.193 1.00 97.69 133 SER A N 1
ATOM 972 C CA . SER A 1 133 ? 1.104 -8.146 -8.214 1.00 97.69 133 SER A CA 1
ATOM 973 C C . SER A 1 133 ? 1.691 -8.306 -6.817 1.00 97.69 133 SER A C 1
ATOM 975 O O . SER A 1 133 ? 2.482 -9.221 -6.570 1.00 97.69 133 SER A O 1
ATOM 977 N N . LEU A 1 134 ? 1.328 -7.397 -5.915 1.00 98.19 134 LEU A N 1
ATOM 978 C CA . LEU A 1 134 ? 1.839 -7.349 -4.549 1.00 98.19 134 LEU A CA 1
ATOM 979 C C . LEU A 1 134 ? 0.713 -7.546 -3.551 1.00 98.19 134 LEU A C 1
ATOM 981 O O . LEU A 1 134 ? -0.358 -6.963 -3.684 1.00 98.19 134 LEU A O 1
ATOM 985 N N . VAL A 1 135 ? 0.979 -8.345 -2.524 1.00 98.00 135 VAL A N 1
ATOM 986 C CA . VAL A 1 135 ? 0.012 -8.666 -1.476 1.00 98.00 135 VAL A CA 1
ATOM 987 C C . VAL A 1 135 ? 0.485 -8.063 -0.162 1.00 98.00 135 VAL A C 1
ATOM 989 O O . VAL A 1 135 ? 1.609 -8.335 0.260 1.00 98.00 135 VAL A O 1
ATOM 992 N N . ALA A 1 136 ? -0.373 -7.281 0.489 1.00 96.56 136 ALA A N 1
ATOM 993 C CA . ALA A 1 136 ? -0.111 -6.656 1.781 1.00 96.56 136 ALA A CA 1
ATOM 994 C C . ALA A 1 136 ? -1.174 -7.053 2.809 1.00 96.56 136 ALA A C 1
ATOM 996 O O . ALA A 1 136 ? -2.362 -7.075 2.498 1.00 96.56 136 ALA A O 1
ATOM 997 N N . GLU A 1 137 ? -0.754 -7.304 4.047 1.00 96.25 137 GLU A N 1
ATOM 998 C CA . GLU A 1 137 ? -1.654 -7.319 5.204 1.00 96.25 137 GLU A CA 1
ATOM 999 C C . GLU A 1 137 ? -1.737 -5.895 5.752 1.00 96.25 137 GLU A C 1
ATOM 1001 O O . GLU A 1 137 ? -0.782 -5.389 6.338 1.00 96.25 137 GLU A O 1
ATOM 1006 N N . VAL A 1 138 ? -2.845 -5.215 5.479 1.00 97.56 138 VAL A N 1
ATOM 1007 C CA . VAL A 1 138 ? -3.022 -3.785 5.725 1.00 97.56 138 VAL A CA 1
ATOM 1008 C C . VAL A 1 138 ? -3.798 -3.579 7.024 1.00 97.56 138 VAL A C 1
ATOM 1010 O O . VAL A 1 138 ? -4.932 -4.044 7.116 1.00 97.56 138 VAL A O 1
ATOM 1013 N N . PRO A 1 139 ? -3.232 -2.886 8.025 1.00 97.00 139 PRO A N 1
ATOM 1014 C CA . PRO A 1 139 ? -3.949 -2.599 9.257 1.00 97.00 139 PRO A CA 1
ATOM 1015 C C . PRO A 1 139 ? -5.066 -1.585 9.027 1.00 97.00 139 PRO A C 1
ATOM 1017 O O . PRO A 1 139 ? -4.908 -0.618 8.271 1.00 97.00 139 PRO A O 1
ATOM 1020 N N . VAL A 1 140 ? -6.162 -1.777 9.753 1.00 97.06 140 VAL A N 1
ATOM 1021 C CA . VAL A 1 140 ? -7.248 -0.811 9.889 1.00 97.06 140 VAL A CA 1
ATOM 1022 C C . VAL A 1 140 ? -7.039 -0.041 11.190 1.00 97.06 140 VAL A C 1
ATOM 1024 O O . VAL A 1 140 ? -6.907 -0.616 12.269 1.00 97.06 140 VAL A O 1
ATOM 1027 N N . VAL A 1 141 ? -6.983 1.283 11.104 1.00 95.81 141 VAL A N 1
ATOM 1028 C CA . VAL A 1 141 ? -6.725 2.176 12.237 1.00 95.81 141 VAL A CA 1
ATOM 1029 C C . VAL A 1 141 ? -7.867 3.157 12.410 1.00 95.81 141 VAL A C 1
ATOM 1031 O O . VAL A 1 141 ? -8.598 3.456 11.468 1.00 95.81 141 VAL A O 1
ATOM 1034 N N . THR A 1 142 ? -7.998 3.705 13.611 1.00 94.00 142 THR A N 1
ATOM 1035 C CA . THR A 1 142 ? -8.971 4.763 13.869 1.00 94.00 142 THR A CA 1
ATOM 1036 C C . THR A 1 142 ? -8.551 6.074 13.207 1.00 94.00 142 THR A C 1
ATOM 1038 O O . THR A 1 142 ? -7.363 6.395 13.100 1.00 94.00 142 THR A O 1
ATOM 1041 N N . ASN A 1 143 ? -9.537 6.880 12.814 1.00 91.81 143 ASN A N 1
ATOM 1042 C CA . ASN A 1 143 ? -9.340 8.275 12.425 1.00 91.81 143 ASN A CA 1
ATOM 1043 C C . ASN A 1 143 ? -9.011 9.142 13.659 1.00 91.81 143 ASN A C 1
ATOM 1045 O O . ASN A 1 143 ? -9.823 9.906 14.173 1.00 91.81 143 ASN A O 1
ATOM 1049 N N . ALA A 1 144 ? -7.806 8.961 14.183 1.00 89.62 144 ALA A N 1
ATOM 1050 C CA . ALA A 1 144 ? -7.220 9.736 15.267 1.00 89.62 144 ALA A CA 1
ATOM 1051 C C . ALA A 1 144 ? -5.778 10.084 14.896 1.00 89.62 144 ALA A C 1
ATOM 1053 O O . ALA A 1 144 ? -5.213 9.476 13.989 1.00 89.62 144 ALA A O 1
ATOM 1054 N N . ALA A 1 145 ? -5.166 11.046 15.592 1.00 87.25 145 ALA A N 1
ATOM 1055 C CA . ALA A 1 145 ? -3.781 11.441 15.334 1.00 87.25 145 ALA A CA 1
ATOM 1056 C C . ALA A 1 145 ? -2.853 10.203 15.239 1.00 87.25 145 ALA A C 1
ATOM 1058 O O . ALA A 1 145 ? -2.863 9.375 16.154 1.00 87.25 145 ALA A O 1
ATOM 1059 N N . PRO A 1 146 ? -2.047 10.061 14.166 1.00 88.12 146 PRO A N 1
ATOM 1060 C CA . PRO A 1 146 ? -1.715 11.070 13.146 1.00 88.12 146 PRO A CA 1
ATOM 1061 C C . PRO A 1 146 ? -2.636 11.126 11.902 1.00 88.12 146 PRO A C 1
ATOM 1063 O O . PRO A 1 146 ? -2.306 11.817 10.943 1.00 88.12 146 PRO A O 1
ATOM 1066 N N . TYR A 1 147 ? -3.756 10.403 11.883 1.00 90.12 147 TYR A N 1
ATOM 1067 C CA . TYR A 1 147 ? -4.648 10.225 10.725 1.00 90.12 147 TYR A CA 1
ATOM 1068 C C . TYR A 1 147 ? -5.926 11.073 10.744 1.00 90.12 147 TYR A C 1
ATOM 1070 O O . TYR A 1 147 ? -6.756 10.961 9.846 1.00 90.12 147 TYR A O 1
ATOM 1078 N N . ASP A 1 148 ? -6.081 11.950 11.727 1.00 88.25 148 ASP A N 1
ATOM 1079 C CA . ASP A 1 148 ? -7.226 12.854 11.904 1.00 88.25 148 ASP A CA 1
ATOM 1080 C C . ASP A 1 148 ? -7.451 13.841 10.740 1.00 88.25 148 ASP A C 1
ATOM 1082 O O . ASP A 1 148 ? -8.513 14.447 10.631 1.00 88.25 148 ASP A O 1
ATOM 1086 N N . ASN A 1 149 ? -6.469 13.990 9.846 1.00 85.62 149 ASN A N 1
ATOM 1087 C CA . ASN A 1 149 ? -6.556 14.833 8.650 1.00 85.62 149 ASN A CA 1
ATOM 1088 C C . ASN A 1 149 ? -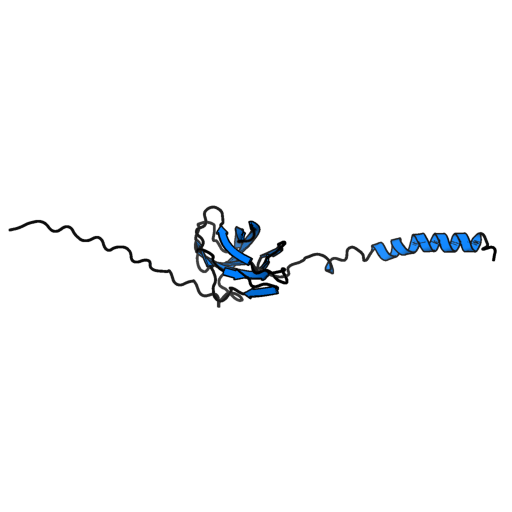6.949 14.061 7.376 1.00 85.62 149 ASN A C 1
ATOM 1090 O O . ASN A 1 149 ? -7.135 14.672 6.321 1.00 85.62 149 ASN A O 1
ATOM 1094 N N . ILE A 1 150 ? -7.074 12.731 7.445 1.00 83.44 150 ILE A N 1
ATOM 1095 C CA . ILE A 1 150 ? -7.503 11.923 6.302 1.00 83.44 150 ILE A CA 1
ATOM 1096 C C . ILE A 1 150 ? -9.002 12.128 6.117 1.00 83.44 150 ILE A C 1
ATOM 1098 O O . ILE A 1 150 ? -9.816 11.676 6.919 1.00 83.44 150 ILE A O 1
ATOM 1102 N N . THR A 1 151 ? -9.355 12.863 5.065 1.00 69.62 151 THR A N 1
ATOM 1103 C CA . THR A 1 151 ? -10.751 13.162 4.747 1.00 69.62 151 THR A CA 1
ATOM 1104 C C . THR A 1 151 ? -11.365 11.969 4.007 1.00 69.62 151 THR A C 1
ATOM 1106 O O . THR A 1 151 ? -10.750 11.473 3.057 1.00 69.62 151 THR A O 1
ATOM 1109 N N . PRO A 1 152 ? -12.568 11.507 4.392 1.00 62.28 152 PRO A N 1
ATOM 1110 C CA . PRO A 1 152 ? -13.316 10.530 3.611 1.00 62.28 152 PRO A CA 1
ATOM 1111 C C . PRO A 1 152 ? -13.507 11.015 2.172 1.00 62.28 152 PRO A C 1
ATOM 1113 O O . PRO A 1 152 ? -13.823 12.188 1.941 1.00 62.28 152 PRO A O 1
ATOM 1116 N N . ALA A 1 153 ? -13.313 10.130 1.195 1.00 56.22 153 ALA A N 1
ATOM 1117 C CA . ALA A 1 153 ? -13.632 10.439 -0.188 1.00 56.22 153 ALA A CA 1
ATOM 1118 C C . ALA A 1 153 ? -15.125 10.788 -0.245 1.00 56.22 153 ALA A C 1
ATOM 1120 O O . ALA A 1 153 ? -15.964 10.075 0.298 1.00 56.22 153 ALA A O 1
ATOM 1121 N N . SER A 1 154 ? -15.471 11.932 -0.839 1.00 43.91 154 SER A N 1
ATOM 1122 C CA . SER A 1 154 ? -16.883 12.283 -0.995 1.00 43.91 154 SER A CA 1
ATOM 1123 C C . SER A 1 154 ? -17.559 11.222 -1.865 1.00 43.91 154 SER A C 1
ATOM 1125 O O . SER A 1 154 ? -17.049 10.958 -2.959 1.00 43.91 154 SER A O 1
ATOM 1127 N N . PRO A 1 155 ? -18.702 10.652 -1.443 1.00 40.44 155 PRO A N 1
ATOM 1128 C CA . PRO A 1 155 ? -19.372 9.627 -2.223 1.00 40.44 155 PRO A CA 1
ATOM 1129 C C . PRO A 1 155 ? -19.729 10.207 -3.591 1.00 40.44 155 PRO A C 1
ATOM 1131 O O . PRO A 1 155 ? -20.451 11.206 -3.702 1.00 40.44 155 PRO A O 1
ATOM 1134 N N . SER A 1 156 ? -19.209 9.589 -4.653 1.00 36.16 156 SER A N 1
ATOM 1135 C CA . SER A 1 156 ? -19.629 9.899 -6.015 1.00 36.16 156 SER A CA 1
ATOM 1136 C C . SER A 1 156 ? -21.080 9.452 -6.158 1.00 36.16 156 SER A C 1
ATOM 1138 O O . SER A 1 156 ? -21.383 8.282 -6.390 1.00 36.16 156 SER A O 1
ATOM 1140 N N . THR A 1 157 ? -22.008 10.386 -5.968 1.00 33.16 157 THR A N 1
ATOM 1141 C CA . THR A 1 157 ? -23.426 10.173 -6.244 1.00 33.16 157 THR A CA 1
ATOM 1142 C C . THR A 1 157 ? -23.608 10.009 -7.751 1.00 33.16 157 THR A C 1
ATOM 1144 O O . THR A 1 157 ? -23.889 10.957 -8.483 1.00 33.16 157 THR A O 1
ATOM 1147 N N . SER A 1 158 ? -23.457 8.777 -8.242 1.00 36.66 158 SER A N 1
ATOM 1148 C CA . SER A 1 158 ? -24.042 8.397 -9.526 1.00 36.66 158 SER A CA 1
ATOM 1149 C C . SER A 1 158 ? -25.552 8.667 -9.450 1.00 36.66 158 SER A C 1
ATOM 1151 O O . SER A 1 158 ? -26.191 8.222 -8.491 1.00 36.66 158 SER A O 1
ATOM 1153 N N . PRO A 1 159 ? -26.157 9.395 -10.408 1.00 38.66 159 PRO A N 1
ATOM 1154 C CA . PRO A 1 159 ? -27.570 9.728 -10.332 1.00 38.66 159 PRO A CA 1
ATOM 1155 C C . PRO A 1 159 ? -28.405 8.448 -10.394 1.00 38.66 159 PRO A C 1
ATOM 1157 O O . PRO A 1 159 ? -28.496 7.795 -11.437 1.00 38.66 159 PRO A O 1
ATOM 1160 N N . HIS A 1 160 ? -29.054 8.105 -9.282 1.00 37.56 160 HIS A N 1
ATOM 1161 C CA . HIS A 1 160 ? -30.148 7.146 -9.279 1.00 37.56 160 HIS A CA 1
ATOM 1162 C C . HIS A 1 160 ? -31.212 7.673 -10.249 1.00 37.56 160 HIS A C 1
ATOM 1164 O O . HIS A 1 160 ? -31.803 8.735 -10.044 1.00 37.56 160 HIS A O 1
ATOM 1170 N N . LYS A 1 161 ? -31.413 6.949 -11.351 1.00 43.41 161 LYS A N 1
ATOM 1171 C CA . LYS A 1 161 ? -32.441 7.231 -12.351 1.00 43.41 161 LYS A CA 1
ATOM 1172 C C . LYS A 1 161 ? -33.794 7.242 -11.640 1.00 43.41 161 LYS A C 1
ATOM 1174 O O . LYS A 1 161 ? -34.315 6.188 -11.288 1.00 43.41 161 LYS A O 1
ATOM 1179 N N . SER A 1 162 ? -34.323 8.441 -11.398 1.00 42.97 162 SER A N 1
ATOM 1180 C CA . SER A 1 162 ? -35.639 8.642 -10.798 1.00 42.97 162 SER A CA 1
ATOM 1181 C C . SER A 1 162 ? -36.671 7.870 -11.618 1.00 42.97 162 SER A C 1
ATOM 1183 O O . SER A 1 162 ? -36.813 8.087 -12.826 1.00 42.97 162 SER A O 1
ATOM 1185 N N . ALA A 1 163 ? -37.325 6.905 -10.972 1.00 46.38 163 ALA A N 1
ATOM 1186 C CA . ALA A 1 163 ? -38.400 6.135 -11.563 1.00 46.38 163 ALA A CA 1
ATOM 1187 C C . ALA A 1 163 ? -39.518 7.100 -11.977 1.00 46.38 163 ALA A C 1
ATOM 1189 O O . ALA A 1 163 ? -40.108 7.792 -11.150 1.00 46.38 163 ALA A O 1
ATOM 1190 N N . SER A 1 164 ? -39.779 7.158 -13.281 1.00 53.12 164 SER A N 1
ATOM 1191 C CA . SER A 1 164 ? -40.908 7.882 -13.855 1.00 53.12 164 SER A CA 1
ATOM 1192 C C . SER A 1 164 ? -42.209 7.228 -13.368 1.00 53.12 164 SER A C 1
ATOM 1194 O O . SER A 1 164 ? -42.377 6.024 -13.585 1.00 53.12 164 SER A O 1
ATOM 1196 N N . PRO A 1 165 ? -43.128 7.949 -12.698 1.00 49.56 165 PRO A N 1
ATOM 1197 C CA . PRO A 1 165 ? -44.427 7.384 -12.387 1.00 49.56 165 PRO A CA 1
ATOM 1198 C C . PRO A 1 165 ? -45.253 7.258 -13.671 1.00 49.56 165 PRO A C 1
ATOM 1200 O O . PRO A 1 165 ? -45.471 8.221 -14.407 1.00 49.56 165 PRO A O 1
ATOM 1203 N N . SER A 1 166 ? -45.692 6.024 -13.908 1.00 47.53 166 SER A N 1
ATOM 1204 C CA . SER A 1 166 ? -46.643 5.616 -14.936 1.00 47.53 166 SER A CA 1
ATOM 1205 C C . SER A 1 166 ? -47.937 6.430 -14.807 1.00 47.53 166 SER A C 1
ATOM 1207 O O . SER A 1 166 ? -48.610 6.365 -13.781 1.00 47.53 166 SER A O 1
ATOM 1209 N N . ALA A 1 167 ? -48.286 7.206 -15.832 1.00 54.25 167 ALA A N 1
ATOM 1210 C CA . ALA A 1 167 ? -49.591 7.854 -15.946 1.00 54.25 167 ALA A CA 1
ATOM 1211 C C . ALA A 1 167 ? -50.549 6.944 -16.723 1.00 54.25 167 ALA A C 1
ATOM 1213 O O . ALA A 1 167 ? -50.138 6.467 -17.779 1.00 54.25 167 ALA A O 1
ATOM 1214 N N . THR A 1 168 ? -51.786 6.739 -16.228 1.00 52.03 168 THR A N 1
ATOM 1215 C CA . THR A 1 168 ? -53.043 6.34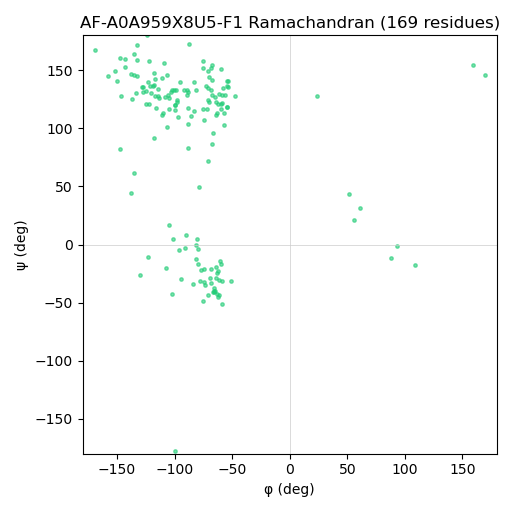7 -16.942 1.00 52.03 168 THR A CA 1
ATOM 1216 C C . THR A 1 168 ? -54.143 5.987 -15.905 1.00 52.03 168 THR A C 1
ATOM 1218 O O . THR A 1 168 ? -53.777 5.333 -14.929 1.00 52.03 168 THR A O 1
ATOM 1221 N N . PRO A 1 169 ? -55.471 6.231 -16.092 1.00 52.38 169 PRO A N 1
ATOM 1222 C CA . PRO A 1 169 ? -56.219 7.226 -16.893 1.00 52.38 169 PRO A CA 1
ATOM 1223 C C . PRO A 1 169 ? -57.380 7.953 -16.136 1.00 52.38 169 PRO A C 1
ATOM 1225 O O . PRO A 1 169 ? -57.767 7.564 -15.044 1.00 52.38 169 PRO A O 1
ATOM 1228 N N . ALA A 1 170 ? -57.935 8.976 -16.807 1.00 44.19 170 ALA A N 1
ATOM 1229 C CA . ALA A 1 170 ? -59.317 9.508 -16.839 1.00 44.19 170 ALA A CA 1
ATOM 1230 C C . ALA A 1 170 ? -60.322 9.288 -15.678 1.00 44.19 170 ALA A C 1
ATOM 1232 O O . ALA A 1 170 ? -60.706 8.157 -15.396 1.00 44.19 170 ALA A O 1
ATOM 1233 N N . GLU A 1 171 ? -60.908 10.401 -15.210 1.00 36.72 171 GLU A N 1
ATOM 1234 C CA . GLU A 1 171 ? -62.351 10.722 -15.328 1.00 36.72 171 GLU A CA 1
ATOM 1235 C C . GLU A 1 171 ? -62.531 12.246 -15.449 1.00 36.72 171 GLU A C 1
ATOM 1237 O O . GLU A 1 171 ? -61.765 12.976 -14.774 1.00 36.72 171 GLU A O 1
#

Nearest PDB structures (foldseek):
  9ftz-assembly1_W  TM=7.355E-01  e=6.749E-08  Mycolicibacterium smegmatis
  7qhm-assembly1_H  TM=7.459E-01  e=1.113E-04  Corynebacterium glutamicum ATCC 13032
  7sqc-assembly1_F3  TM=6.099E-01  e=2.880E-02  Chlamydomonas reinhardtii
  7sqc-assembly1_2A  TM=5.566E-01  e=7.678E-02  Chlamydomonas reinhardtii
  9fyn-assembly1_A  TM=4.495E-01  e=3.392E-02  Trueperella pyogenes

Foldseek 3Di:
DDQDPVNVVVVVVVVVVVVVVVVVPPPPPVPDDDDPAQWDWWDDPFKIKPRWAWEDADAFKTWTWTKIAGPAQQDKKWFQDKDFPQKDKPGGTGIGDHRDMDTCLVPTIMMGGRQQDAPAWTWMWTAMPVRDITIDGHHYHYCDPPNVPRDPDDPPPPDDPPDDDDDDDDD

Mean predicted aligned error: 11.59 Å